Protein AF-A0A060WLR2-F1 (afdb_monomer)

pLDDT: mean 82.19, std 10.07, range [51.44, 94.62]

Sequence (96 aa):
MIGYFVSLTPPSTVPEHAHFLCQDFDSGVGLALLQPLCDLMETIWVAHRSLPFPCNQNALMHPWCDRVYLTDIMADFHCDVFFPQFDQSIFRKQER

Structure (mmCIF, N/CA/C/O backbone):
data_AF-A0A060WLR2-F1
#
_entry.id   AF-A0A060WLR2-F1
#
loop_
_atom_site.group_PDB
_atom_site.id
_atom_site.type_symbol
_atom_site.label_atom_id
_atom_site.label_alt_id
_atom_site.label_comp_id
_atom_site.label_asym_id
_atom_site.label_entity_id
_atom_site.label_seq_id
_atom_site.pdbx_PDB_ins_code
_atom_site.Cartn_x
_atom_site.Cartn_y
_atom_site.Cartn_z
_atom_site.occupancy
_atom_site.B_iso_or_equiv
_atom_site.auth_seq_id
_atom_site.auth_comp_id
_atom_site.auth_asym_id
_atom_site.auth_atom_id
_atom_site.pdbx_PDB_model_num
ATOM 1 N N . MET A 1 1 ? -14.363 9.849 -7.746 1.00 51.44 1 MET A N 1
ATOM 2 C CA . MET A 1 1 ? -13.147 9.509 -6.983 1.00 51.44 1 MET A CA 1
ATOM 3 C C . MET A 1 1 ? -11.955 9.862 -7.858 1.00 51.44 1 MET A C 1
ATOM 5 O O . MET A 1 1 ? -11.851 9.305 -8.945 1.00 51.44 1 MET A O 1
ATOM 9 N N . ILE A 1 2 ? -11.147 10.849 -7.465 1.00 59.47 2 ILE A N 1
ATOM 10 C CA . ILE A 1 2 ? -9.887 11.167 -8.155 1.00 59.47 2 ILE A CA 1
ATOM 11 C C . ILE A 1 2 ? -8.826 10.252 -7.544 1.00 59.47 2 ILE A C 1
ATOM 13 O O . ILE A 1 2 ? -8.637 10.265 -6.332 1.00 59.47 2 ILE A O 1
ATOM 17 N N . GLY A 1 3 ? -8.195 9.413 -8.362 1.00 65.75 3 GLY A N 1
ATOM 18 C CA . GLY A 1 3 ? -7.097 8.551 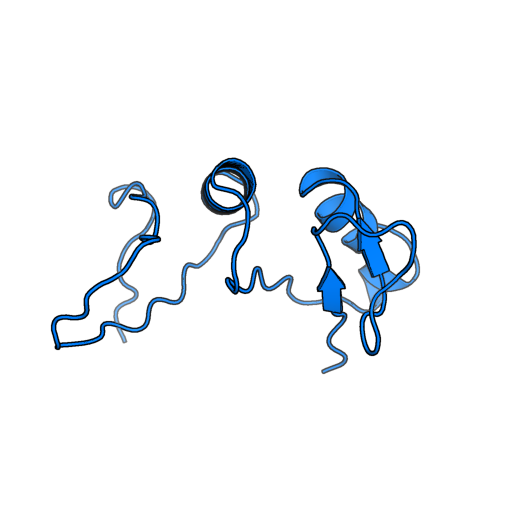-7.931 1.00 65.75 3 GLY A CA 1
ATOM 19 C C . GLY A 1 3 ? -5.765 9.144 -8.369 1.00 65.75 3 GLY A C 1
ATOM 20 O O . GLY A 1 3 ? -5.587 9.422 -9.553 1.00 65.75 3 GLY A O 1
ATOM 21 N N . TYR A 1 4 ? -4.830 9.312 -7.435 1.00 73.25 4 TYR A N 1
ATOM 22 C CA . TYR A 1 4 ? -3.457 9.703 -7.750 1.00 73.25 4 TYR A CA 1
ATOM 23 C C . TYR A 1 4 ? -2.568 8.465 -7.814 1.00 73.25 4 TYR A C 1
ATOM 25 O O . TYR A 1 4 ? -2.584 7.625 -6.916 1.00 73.25 4 TYR A O 1
ATOM 33 N N . PHE A 1 5 ? -1.784 8.363 -8.885 1.00 76.69 5 PHE A N 1
ATOM 34 C CA . PHE A 1 5 ? -0.819 7.283 -9.078 1.00 76.69 5 PHE A CA 1
ATOM 35 C C . PHE A 1 5 ? 0.590 7.779 -8.753 1.00 76.69 5 PHE A C 1
ATOM 37 O O . PHE A 1 5 ? 1.108 8.667 -9.439 1.00 76.69 5 PHE A O 1
ATOM 44 N N . VAL A 1 6 ? 1.183 7.199 -7.709 1.00 78.81 6 VAL A N 1
ATOM 45 C CA . VAL A 1 6 ? 2.553 7.465 -7.258 1.00 78.81 6 VAL A CA 1
ATOM 46 C C . VAL A 1 6 ? 3.428 6.280 -7.647 1.00 78.81 6 VAL A C 1
ATOM 48 O O . VAL A 1 6 ? 3.121 5.140 -7.297 1.00 78.81 6 VAL A O 1
ATOM 51 N N . SER A 1 7 ? 4.519 6.544 -8.363 1.00 75.69 7 SER A N 1
ATOM 52 C CA . SER A 1 7 ? 5.513 5.520 -8.688 1.00 75.69 7 SER A CA 1
ATOM 53 C C . SER A 1 7 ? 6.678 5.551 -7.694 1.00 75.69 7 SER A C 1
ATOM 55 O O . SER A 1 7 ? 7.169 6.628 -7.358 1.00 75.69 7 SER A O 1
ATOM 57 N N . LEU A 1 8 ? 7.120 4.365 -7.254 1.00 70.19 8 LEU A N 1
ATOM 58 C CA . LEU A 1 8 ? 8.245 4.135 -6.328 1.00 70.19 8 LEU A CA 1
ATOM 59 C C . LEU A 1 8 ? 9.398 3.363 -6.999 1.00 70.19 8 LEU A C 1
ATOM 61 O O . LEU A 1 8 ? 10.054 2.523 -6.388 1.00 70.19 8 LEU A O 1
ATOM 65 N N . THR A 1 9 ? 9.601 3.578 -8.296 1.00 66.88 9 THR A N 1
ATOM 66 C CA . THR A 1 9 ? 10.694 2.958 -9.068 1.00 66.88 9 THR A CA 1
ATOM 67 C C . THR A 1 9 ? 11.789 3.976 -9.371 1.00 66.88 9 THR A C 1
ATOM 69 O O . THR A 1 9 ? 11.479 5.162 -9.428 1.00 66.88 9 THR A O 1
ATOM 72 N N . PRO A 1 10 ? 13.037 3.558 -9.643 1.00 61.19 10 PRO A N 1
ATOM 73 C CA . PRO A 1 10 ? 14.048 4.460 -10.177 1.00 61.19 10 PRO A CA 1
ATOM 74 C C . PRO A 1 10 ? 13.831 4.691 -11.686 1.00 61.19 10 PRO A C 1
ATOM 76 O O . PRO A 1 10 ? 14.173 3.837 -12.506 1.00 61.19 10 PRO A O 1
ATOM 79 N N . PRO A 1 11 ? 13.297 5.863 -12.070 1.00 64.50 11 PRO A N 1
ATOM 80 C CA . PRO A 1 11 ? 13.880 6.633 -13.162 1.00 64.50 11 PRO A CA 1
ATOM 81 C C . PRO A 1 11 ? 14.198 8.067 -12.714 1.00 64.50 11 PRO A C 1
ATOM 83 O O . PRO A 1 11 ? 13.728 8.554 -11.693 1.00 64.50 11 PRO A O 1
ATOM 86 N N . SER A 1 12 ? 14.980 8.790 -13.511 1.00 64.94 12 SER A N 1
ATOM 87 C CA . SER A 1 12 ? 15.258 10.219 -13.310 1.00 64.94 12 SER A CA 1
ATOM 88 C C . SER A 1 12 ? 14.067 11.138 -13.640 1.00 64.94 12 SER A C 1
ATOM 90 O O . SER A 1 12 ? 14.183 12.352 -13.494 1.00 64.94 12 SER A O 1
ATOM 92 N N . THR A 1 13 ? 12.930 10.590 -14.094 1.00 80.88 13 THR A N 1
ATOM 93 C CA . THR A 1 13 ? 11.732 11.342 -14.512 1.00 80.88 13 THR A CA 1
ATOM 94 C C . THR A 1 13 ? 10.442 10.579 -14.198 1.00 80.88 13 THR A C 1
ATOM 96 O O . THR A 1 13 ? 10.453 9.356 -14.071 1.00 80.88 13 THR A O 1
ATOM 99 N N . VAL A 1 14 ? 9.329 11.307 -14.060 1.00 84.44 14 VAL A N 1
ATOM 100 C CA . VAL A 1 14 ? 7.996 10.736 -13.808 1.00 84.44 14 VAL A CA 1
ATOM 101 C C . VAL A 1 14 ? 7.559 9.885 -15.016 1.00 84.44 14 VAL A C 1
ATOM 103 O O . VAL A 1 14 ? 7.558 10.408 -16.131 1.00 84.44 14 VAL A O 1
ATOM 106 N N . PRO A 1 15 ? 7.194 8.599 -14.830 1.00 83.88 15 PRO A N 1
ATOM 107 C CA . PRO A 1 15 ? 6.710 7.745 -15.916 1.00 83.88 15 PRO A CA 1
ATOM 108 C C . PRO A 1 15 ? 5.439 8.274 -16.586 1.00 83.88 15 PRO A C 1
ATOM 110 O O . PRO A 1 15 ? 4.652 8.998 -15.975 1.00 83.88 15 PRO A O 1
ATOM 113 N N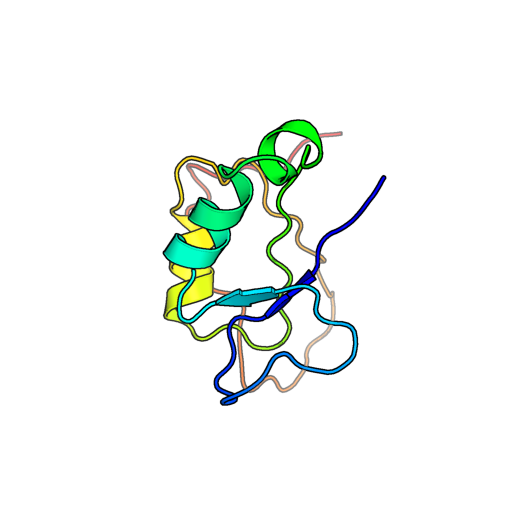 . GLU A 1 16 ? 5.195 7.845 -17.824 1.00 84.12 16 GLU A N 1
ATOM 114 C CA . GLU A 1 16 ? 3.965 8.180 -18.543 1.00 84.12 16 GLU A CA 1
ATOM 115 C C . GLU A 1 16 ? 2.731 7.753 -17.728 1.00 84.12 16 GLU A C 1
ATOM 117 O O . GLU A 1 16 ? 2.666 6.638 -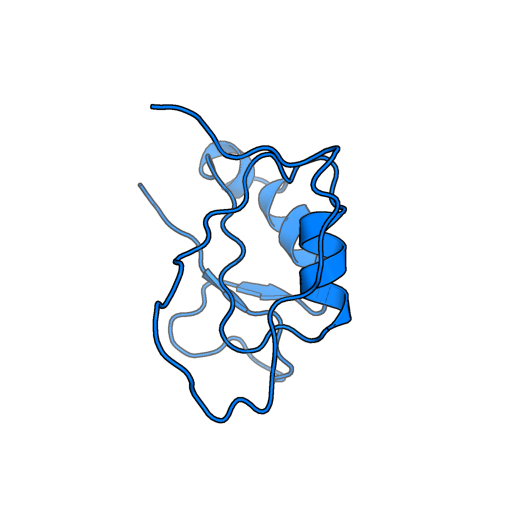17.208 1.00 84.12 16 GLU A O 1
ATOM 122 N N . HIS A 1 17 ? 1.769 8.669 -17.583 1.00 85.62 17 HIS A N 1
ATOM 123 C CA . HIS A 1 17 ? 0.541 8.518 -16.785 1.00 85.62 17 HIS A CA 1
ATOM 124 C C . HIS A 1 17 ? 0.712 8.459 -15.255 1.00 85.62 17 HIS A C 1
ATOM 126 O O . HIS A 1 17 ? -0.294 8.391 -14.542 1.00 85.62 17 HIS A O 1
ATOM 132 N N . ALA A 1 18 ? 1.937 8.534 -14.724 1.00 86.81 18 ALA A N 1
ATOM 133 C CA . ALA A 1 18 ? 2.138 8.759 -13.297 1.00 86.81 18 ALA A CA 1
ATOM 134 C C . ALA A 1 18 ? 1.963 10.242 -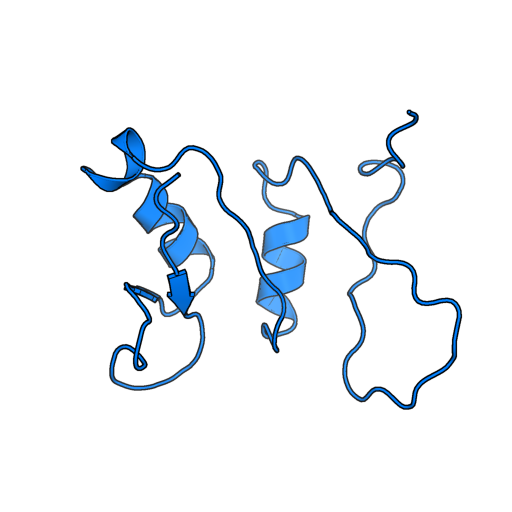12.952 1.00 86.81 18 ALA A C 1
ATOM 136 O O . ALA A 1 18 ? 2.369 11.124 -13.704 1.00 86.81 18 ALA A O 1
ATOM 137 N N . HIS A 1 19 ? 1.354 10.513 -11.797 1.00 88.62 19 HIS A N 1
ATOM 138 C CA . HIS A 1 19 ? 1.166 11.885 -11.319 1.00 88.62 19 HIS A CA 1
ATOM 139 C C . HIS A 1 19 ? 2.389 12.353 -10.531 1.00 88.62 19 HIS A C 1
ATOM 141 O O . HIS A 1 19 ? 2.805 13.502 -10.645 1.00 88.62 19 HIS A O 1
ATOM 147 N N . PHE A 1 20 ? 2.973 11.441 -9.749 1.00 87.56 20 PHE A N 1
ATOM 148 C CA . PHE A 1 20 ? 4.113 11.717 -8.885 1.00 87.56 20 PHE A CA 1
ATOM 149 C C . PHE A 1 20 ? 5.143 10.590 -8.952 1.00 87.56 20 PHE A C 1
ATOM 151 O 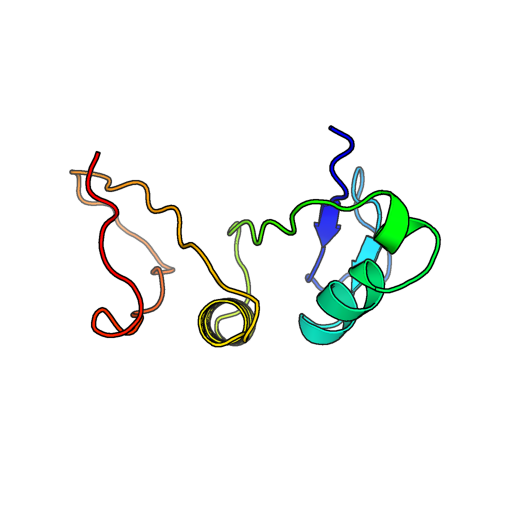O . PHE A 1 20 ? 4.816 9.426 -9.206 1.00 87.56 20 PHE A O 1
ATOM 158 N N . LEU A 1 21 ? 6.391 10.953 -8.674 1.00 86.94 21 LEU A N 1
ATOM 159 C CA . LEU A 1 21 ? 7.508 10.040 -8.483 1.00 86.94 21 LEU A CA 1
ATOM 160 C C . LEU A 1 21 ? 8.109 10.305 -7.103 1.00 86.94 21 LEU A C 1
ATOM 162 O O . LEU A 1 21 ? 8.483 11.442 -6.808 1.00 86.94 21 LEU A O 1
ATOM 166 N N . CYS A 1 22 ? 8.220 9.262 -6.286 1.00 86.00 22 CYS A N 1
ATOM 167 C CA . CYS A 1 22 ? 8.862 9.327 -4.977 1.00 86.00 22 CYS A CA 1
ATOM 168 C C . CYS A 1 22 ? 10.036 8.355 -4.915 1.00 86.00 22 CYS A C 1
ATOM 170 O O . CYS A 1 22 ? 10.024 7.299 -5.546 1.00 86.00 22 CYS A O 1
ATOM 172 N N . GLN A 1 23 ? 11.058 8.733 -4.149 1.00 81.25 23 GLN A N 1
ATOM 173 C CA . GLN A 1 23 ? 12.271 7.927 -3.987 1.00 81.25 23 GLN A CA 1
ATOM 174 C C . GLN A 1 23 ? 12.061 6.758 -3.019 1.00 81.25 23 GLN A C 1
ATOM 176 O O . GLN A 1 23 ? 12.734 5.737 -3.133 1.00 81.25 23 GLN A O 1
ATOM 181 N N . ASP A 1 24 ? 11.110 6.897 -2.097 1.00 83.25 24 ASP A N 1
ATOM 182 C CA . ASP A 1 24 ? 10.792 5.916 -1.070 1.00 83.25 24 ASP A CA 1
ATOM 183 C C . ASP A 1 24 ? 9.312 5.988 -0.659 1.00 83.25 24 ASP A C 1
ATOM 185 O O . ASP A 1 24 ? 8.559 6.889 -1.050 1.00 83.25 24 ASP A O 1
ATOM 189 N N . PHE A 1 25 ? 8.897 4.979 0.109 1.00 83.94 25 PHE A N 1
ATOM 190 C CA . PHE A 1 25 ? 7.533 4.824 0.601 1.00 83.94 25 PHE A CA 1
ATOM 191 C C . PHE A 1 25 ? 7.098 5.995 1.493 1.00 83.94 25 PHE A C 1
ATOM 193 O O . PHE A 1 25 ? 6.011 6.535 1.291 1.00 83.94 25 PHE A O 1
ATOM 200 N N . ASP A 1 26 ? 7.952 6.425 2.423 1.00 87.06 26 ASP A N 1
ATOM 201 C CA . ASP A 1 26 ? 7.632 7.471 3.401 1.00 87.06 26 ASP A CA 1
ATOM 202 C C . ASP A 1 26 ? 7.395 8.825 2.724 1.00 87.06 26 ASP A C 1
ATOM 204 O O . ASP A 1 26 ? 6.460 9.544 3.072 1.00 87.06 26 ASP A O 1
ATOM 208 N N . SER A 1 27 ? 8.171 9.143 1.688 1.00 88.31 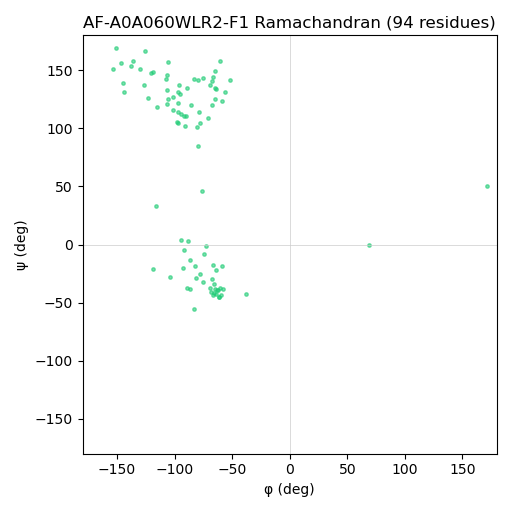27 SER A N 1
ATOM 209 C CA . SER A 1 27 ? 7.964 10.321 0.843 1.00 88.31 27 SER A CA 1
ATOM 210 C C . SER A 1 27 ? 6.618 10.265 0.117 1.00 88.31 27 SER A C 1
ATOM 212 O O . SER A 1 27 ? 5.931 11.282 0.014 1.00 88.31 27 SER A O 1
ATOM 214 N N . GLY A 1 28 ? 6.212 9.083 -0.359 1.00 87.44 28 GLY A N 1
ATOM 215 C CA . GLY A 1 28 ? 4.906 8.875 -0.991 1.00 87.44 28 GLY A CA 1
ATOM 216 C C . GLY A 1 28 ? 3.741 9.071 -0.021 1.00 87.44 28 GLY A C 1
ATOM 217 O O . GLY A 1 28 ? 2.755 9.723 -0.362 1.00 87.44 28 GLY A O 1
ATOM 218 N N . VAL A 1 29 ? 3.878 8.567 1.206 1.00 88.25 29 VAL A N 1
ATOM 219 C CA . VAL A 1 29 ? 2.915 8.802 2.293 1.00 88.25 29 VAL A CA 1
ATOM 220 C C . VAL A 1 29 ? 2.879 10.287 2.668 1.00 88.25 29 VAL A C 1
ATOM 222 O O . VAL A 1 29 ? 1.804 10.868 2.808 1.00 88.25 29 VAL A O 1
ATOM 225 N N . GLY A 1 30 ? 4.045 10.930 2.756 1.00 89.62 30 GLY A N 1
ATOM 226 C CA . GLY A 1 30 ? 4.180 12.354 3.047 1.00 89.62 30 GLY A CA 1
ATOM 227 C C . GLY A 1 30 ? 3.495 13.248 2.014 1.00 89.62 30 GLY A C 1
ATOM 228 O O . GLY A 1 30 ? 2.861 14.228 2.398 1.00 89.62 30 GLY A O 1
ATOM 229 N N . LEU A 1 31 ? 3.538 12.896 0.722 1.00 89.19 31 LEU A N 1
ATOM 230 C CA . LEU A 1 31 ? 2.819 13.637 -0.322 1.00 89.19 31 LEU A CA 1
ATOM 231 C C . LEU A 1 31 ? 1.312 13.700 -0.063 1.00 89.19 31 LEU A C 1
ATOM 233 O O . LEU A 1 31 ? 0.705 14.743 -0.296 1.00 89.19 31 LEU A O 1
ATOM 237 N N . ALA A 1 32 ? 0.717 12.618 0.443 1.00 86.25 32 ALA A N 1
ATOM 238 C CA . ALA A 1 32 ? -0.714 12.577 0.728 1.00 86.25 32 ALA A CA 1
ATOM 239 C C . ALA A 1 32 ? -1.127 13.526 1.866 1.00 86.25 32 ALA A C 1
ATOM 241 O O . ALA A 1 32 ? -2.299 13.872 1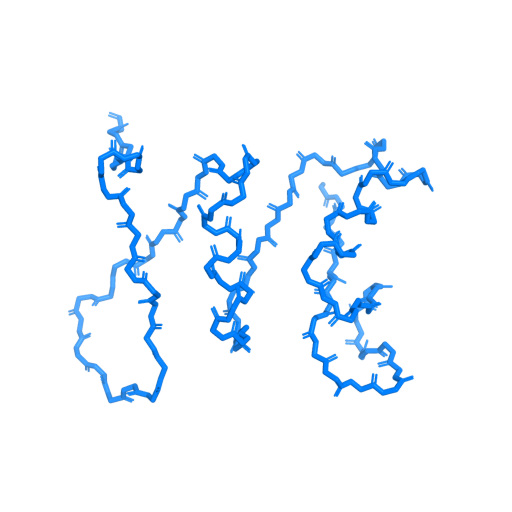.972 1.00 86.25 32 ALA A O 1
ATOM 242 N N . LEU A 1 33 ? -0.177 13.981 2.692 1.00 88.06 33 LEU A N 1
ATOM 243 C CA . LEU A 1 33 ? -0.408 14.973 3.743 1.00 88.06 33 LEU A CA 1
ATOM 244 C C . LEU A 1 33 ? -0.280 16.423 3.257 1.00 88.06 33 LEU A C 1
ATOM 246 O O . LEU A 1 33 ? -0.670 17.346 3.977 1.00 88.06 33 LEU A O 1
ATOM 250 N N . LEU A 1 34 ? 0.276 16.652 2.065 1.00 90.31 34 LEU A N 1
ATOM 251 C CA . LEU A 1 34 ? 0.508 17.997 1.551 1.00 90.31 34 LEU A CA 1
ATOM 252 C C . LEU A 1 34 ? -0.747 18.570 0.899 1.00 90.31 34 LEU A C 1
ATOM 254 O O . LEU A 1 34 ? -1.479 17.889 0.189 1.00 90.31 34 LEU A O 1
ATOM 258 N N . GLN A 1 35 ? -0.961 19.867 1.085 1.00 88.19 35 GLN A N 1
ATOM 259 C CA . GLN A 1 35 ? -1.985 20.613 0.360 1.00 88.19 35 GLN A CA 1
ATOM 260 C C . GLN A 1 35 ? -1.619 20.723 -1.136 1.00 88.19 35 GLN A C 1
ATOM 262 O O . GLN A 1 35 ? -0.444 20.933 -1.453 1.00 88.19 35 GLN A O 1
ATOM 267 N N . PRO A 1 36 ? -2.585 20.608 -2.070 1.00 88.38 36 PRO A N 1
ATOM 268 C CA . PRO A 1 36 ? -4.022 20.387 -1.852 1.00 88.38 36 PRO A CA 1
ATOM 269 C C . PRO A 1 36 ? -4.420 18.901 -1.770 1.00 88.38 36 PRO A C 1
ATOM 271 O O . PRO A 1 36 ? -5.602 18.582 -1.694 1.00 88.38 36 PRO A O 1
ATOM 274 N N . LEU A 1 37 ? -3.458 17.976 -1.845 1.00 86.62 37 LEU A N 1
ATOM 275 C CA . LEU A 1 37 ? -3.727 16.539 -1.923 1.00 86.62 37 LEU A CA 1
ATOM 276 C C . LEU A 1 37 ? -4.436 16.011 -0.679 1.00 86.62 37 LEU A C 1
ATOM 278 O O . LEU A 1 37 ? -5.356 15.217 -0.828 1.00 86.62 37 LEU A O 1
ATOM 282 N N . CYS A 1 38 ? -4.089 16.480 0.517 1.00 87.56 38 CYS A N 1
ATOM 283 C CA . CYS A 1 38 ? -4.766 16.032 1.736 1.00 87.56 38 CYS A CA 1
ATOM 284 C C . CYS A 1 38 ? -6.259 16.402 1.800 1.00 87.56 38 CYS A C 1
ATOM 286 O O . CYS A 1 38 ? -7.013 15.697 2.463 1.00 87.56 38 CYS A O 1
ATOM 288 N N . ASP A 1 39 ? -6.712 17.421 1.060 1.00 88.44 39 ASP A N 1
ATOM 289 C CA . ASP A 1 39 ? -8.143 17.752 0.938 1.00 88.44 39 ASP A CA 1
ATOM 290 C C . ASP A 1 39 ? -8.861 16.891 -0.116 1.00 88.44 39 ASP A C 1
ATOM 292 O O . ASP A 1 39 ? -10.090 16.807 -0.142 1.00 88.44 39 ASP A O 1
ATOM 296 N N . LEU A 1 40 ? -8.098 16.268 -1.017 1.00 86.69 40 LEU A N 1
ATOM 297 C CA . LEU A 1 40 ? -8.596 15.507 -2.166 1.00 86.69 40 LEU A CA 1
ATOM 298 C C . LEU A 1 40 ? -8.494 13.988 -1.961 1.00 86.69 40 LEU A C 1
ATOM 300 O O . LEU A 1 40 ? -9.259 13.234 -2.566 1.00 86.69 40 LEU A O 1
ATOM 304 N N . MET A 1 41 ? -7.533 13.528 -1.158 1.00 82.88 41 MET A N 1
ATOM 305 C CA . MET A 1 41 ? -7.198 12.119 -0.973 1.00 82.88 41 MET A CA 1
ATOM 306 C C . MET A 1 41 ? -7.967 11.520 0.206 1.00 82.88 41 MET A C 1
ATOM 308 O O . MET A 1 41 ? -7.687 11.805 1.363 1.00 82.88 41 MET A O 1
ATOM 312 N N . GLU A 1 42 ? -8.908 10.628 -0.098 1.00 83.31 42 GLU A N 1
ATOM 313 C CA . GLU A 1 42 ? -9.667 9.873 0.910 1.00 83.31 42 GLU A CA 1
ATOM 314 C C . GLU A 1 42 ? -8.972 8.560 1.302 1.00 83.31 42 GLU A C 1
ATOM 316 O O . GLU A 1 42 ? -9.033 8.120 2.446 1.00 83.31 42 GLU A O 1
ATOM 321 N N . THR A 1 43 ? -8.340 7.880 0.343 1.00 86.00 43 THR A N 1
ATOM 322 C CA . THR A 1 43 ? -7.779 6.540 0.553 1.00 86.00 43 THR A CA 1
ATOM 323 C C . THR A 1 43 ? -6.485 6.372 -0.224 1.00 86.00 43 THR A C 1
ATOM 325 O O . THR A 1 43 ? -6.431 6.644 -1.425 1.00 86.00 43 THR A O 1
ATOM 328 N N . ILE A 1 44 ? -5.452 5.872 0.454 1.00 86.81 44 ILE A N 1
ATOM 329 C CA . ILE A 1 44 ? -4.174 5.512 -0.158 1.00 86.81 44 ILE A CA 1
ATOM 330 C C . ILE A 1 44 ? -4.188 4.012 -0.439 1.00 86.81 44 ILE A C 1
ATOM 332 O O . ILE A 1 44 ? -4.341 3.198 0.468 1.00 86.81 44 ILE A O 1
ATOM 336 N N . TRP A 1 45 ? -4.007 3.650 -1.706 1.00 87.00 45 TRP A N 1
ATOM 337 C CA . TRP A 1 45 ? -3.909 2.260 -2.135 1.00 87.00 45 TRP A CA 1
ATOM 338 C C . TRP A 1 45 ? -2.468 1.933 -2.498 1.00 87.00 45 TRP A C 1
ATOM 340 O O . TRP A 1 45 ? -1.896 2.534 -3.407 1.00 87.00 45 TRP A O 1
ATOM 350 N N . VAL A 1 46 ? -1.891 0.947 -1.817 1.00 85.38 46 VAL A N 1
ATOM 351 C CA . VAL A 1 46 ? -0.577 0.404 -2.169 1.00 85.38 46 VAL A CA 1
ATOM 352 C C . VAL A 1 46 ? -0.795 -0.764 -3.126 1.00 85.38 46 VAL A C 1
ATOM 354 O O . VAL A 1 46 ? -1.196 -1.853 -2.718 1.00 85.38 46 VAL A O 1
ATOM 357 N N . ALA A 1 47 ? -0.583 -0.521 -4.421 1.00 80.94 47 ALA A N 1
ATOM 358 C CA . ALA A 1 47 ? -0.764 -1.523 -5.465 1.00 80.94 47 ALA A CA 1
ATOM 359 C C . ALA A 1 47 ? 0.560 -2.218 -5.804 1.00 80.94 47 ALA A C 1
ATOM 361 O O . ALA A 1 47 ? 1.579 -1.588 -6.090 1.00 80.94 47 ALA A O 1
ATOM 362 N N . HIS A 1 48 ? 0.528 -3.546 -5.804 1.00 67.56 48 HIS A N 1
ATOM 363 C CA . HIS A 1 48 ? 1.702 -4.376 -6.008 1.00 67.56 48 HIS A CA 1
ATOM 364 C C . HIS A 1 48 ? 1.872 -4.665 -7.503 1.00 67.56 48 HIS A C 1
ATOM 366 O O . HIS A 1 48 ? 1.086 -5.409 -8.086 1.00 67.56 48 HIS A O 1
ATOM 372 N N . ARG A 1 49 ? 2.900 -4.100 -8.144 1.00 59.50 49 ARG A N 1
ATOM 373 C CA . ARG A 1 49 ? 3.354 -4.609 -9.453 1.00 59.50 49 ARG A CA 1
ATOM 374 C C . ARG A 1 49 ? 4.793 -5.115 -9.459 1.00 59.50 49 ARG A C 1
ATOM 376 O O . ARG A 1 49 ? 5.112 -5.945 -10.293 1.00 59.50 49 ARG A O 1
ATOM 383 N N . SER A 1 50 ? 5.602 -4.681 -8.493 1.00 56.44 50 SER A N 1
ATOM 384 C CA . SER A 1 50 ? 6.960 -5.167 -8.198 1.00 56.44 50 SER A CA 1
ATOM 385 C C . SER A 1 50 ? 7.585 -4.228 -7.158 1.00 56.44 50 SER A C 1
ATOM 387 O O . SER A 1 50 ? 8.641 -3.638 -7.395 1.00 56.44 50 SER A O 1
ATOM 389 N N . LEU A 1 51 ? 6.880 -3.955 -6.055 1.00 59.69 51 LEU A N 1
ATOM 390 C CA . LEU A 1 51 ? 7.467 -3.112 -5.018 1.00 59.69 51 LEU A CA 1
ATOM 391 C C . LEU A 1 51 ? 8.678 -3.856 -4.439 1.00 59.69 51 LEU A C 1
ATOM 393 O O . LEU A 1 51 ? 8.567 -5.057 -4.173 1.00 59.69 51 LEU A O 1
ATOM 397 N N . PRO A 1 52 ? 9.830 -3.187 -4.250 1.00 60.53 52 PRO A N 1
ATOM 398 C CA . PRO A 1 52 ? 10.964 -3.798 -3.577 1.00 60.53 52 PRO A CA 1
ATOM 399 C C . PRO A 1 52 ? 10.506 -4.369 -2.234 1.00 60.53 52 PRO A C 1
ATOM 401 O O . PRO A 1 52 ? 9.702 -3.741 -1.544 1.00 60.53 52 PRO A O 1
ATOM 404 N N . PHE A 1 53 ? 11.036 -5.533 -1.849 1.00 57.09 53 PHE A N 1
ATOM 405 C CA . PHE A 1 53 ? 10.739 -6.206 -0.579 1.00 57.09 53 PHE A CA 1
ATOM 406 C C . PHE A 1 53 ? 10.571 -5.259 0.638 1.00 57.09 53 PHE A C 1
ATOM 408 O O . PHE A 1 53 ? 9.581 -5.434 1.354 1.00 57.09 53 PHE A O 1
ATOM 415 N N . PRO A 1 54 ? 11.403 -4.207 0.848 1.00 66.25 54 PRO A N 1
ATOM 416 C CA . PRO A 1 54 ? 11.192 -3.286 1.968 1.00 66.25 54 PRO A CA 1
ATOM 417 C C . PRO A 1 54 ? 9.898 -2.459 1.879 1.00 66.25 54 PRO A C 1
ATOM 419 O O . PRO A 1 54 ? 9.274 -2.207 2.900 1.00 66.25 54 PRO A O 1
ATOM 422 N N . CYS A 1 55 ? 9.429 -2.066 0.691 1.00 68.75 55 CYS A N 1
ATOM 423 C CA . CYS A 1 55 ? 8.226 -1.231 0.559 1.00 68.75 55 CYS A CA 1
ATOM 424 C C . CYS A 1 55 ? 6.944 -1.981 0.946 1.00 68.75 55 CYS A C 1
ATOM 426 O O . CYS A 1 55 ? 6.060 -1.406 1.574 1.00 68.75 55 CYS A O 1
ATOM 428 N N . ASN A 1 56 ? 6.847 -3.270 0.610 1.00 71.19 56 ASN A N 1
ATOM 429 C CA . ASN A 1 56 ? 5.676 -4.074 0.968 1.00 71.19 56 ASN A CA 1
ATOM 430 C C . ASN A 1 56 ? 5.589 -4.319 2.474 1.00 71.19 56 ASN A C 1
ATOM 432 O O . ASN A 1 56 ? 4.506 -4.248 3.050 1.00 71.19 56 ASN A O 1
ATOM 436 N N . GLN A 1 57 ? 6.731 -4.585 3.113 1.00 78.25 57 GLN A N 1
ATOM 437 C CA . GLN A 1 57 ? 6.791 -4.730 4.565 1.00 78.25 57 GLN A CA 1
ATOM 438 C C . GLN A 1 57 ? 6.488 -3.404 5.262 1.00 78.25 57 GLN A C 1
ATOM 440 O O . GLN A 1 57 ? 5.683 -3.388 6.188 1.00 78.25 57 GLN A O 1
ATOM 445 N N . ASN A 1 58 ? 7.048 -2.290 4.781 1.00 83.12 58 ASN A N 1
ATOM 446 C CA . ASN A 1 58 ? 6.773 -0.968 5.341 1.00 83.12 58 ASN A CA 1
ATOM 447 C C . ASN A 1 58 ? 5.285 -0.625 5.260 1.00 83.12 58 ASN A C 1
ATOM 449 O O . ASN A 1 58 ? 4.722 -0.173 6.250 1.00 83.12 58 ASN A O 1
ATOM 453 N N . ALA A 1 59 ? 4.630 -0.910 4.130 1.00 85.81 59 ALA A N 1
ATOM 454 C CA . ALA A 1 59 ? 3.193 -0.712 3.986 1.00 85.81 59 ALA A CA 1
ATOM 455 C C . ALA A 1 59 ? 2.387 -1.564 4.977 1.00 85.81 59 ALA A C 1
ATOM 457 O O . ALA A 1 59 ? 1.486 -1.042 5.621 1.00 85.81 59 ALA A O 1
ATOM 458 N N . LEU A 1 60 ? 2.719 -2.848 5.144 1.00 87.81 60 LEU A N 1
ATOM 459 C CA . LEU A 1 60 ? 2.024 -3.746 6.079 1.00 87.81 60 LEU A CA 1
ATOM 460 C C . LEU A 1 60 ? 2.235 -3.377 7.553 1.00 87.81 60 LEU A C 1
ATOM 462 O O . LEU A 1 60 ? 1.354 -3.624 8.371 1.00 87.81 60 LEU A O 1
ATOM 466 N N . MET A 1 61 ? 3.384 -2.789 7.882 1.00 86.69 61 MET A N 1
ATOM 467 C CA . MET A 1 61 ? 3.724 -2.344 9.236 1.00 86.69 61 MET A CA 1
ATOM 468 C C . MET A 1 61 ? 3.330 -0.886 9.506 1.00 86.69 61 MET A C 1
ATOM 470 O O . MET A 1 61 ? 3.498 -0.408 10.630 1.00 86.69 61 MET A O 1
ATOM 474 N N . HIS A 1 62 ? 2.837 -0.158 8.499 1.00 88.81 62 HIS A N 1
ATOM 475 C CA . HIS A 1 62 ? 2.513 1.253 8.650 1.00 88.81 62 HIS A CA 1
ATOM 476 C C . HIS A 1 62 ? 1.292 1.427 9.569 1.00 88.81 62 HIS A C 1
ATOM 478 O O . HIS A 1 62 ? 0.293 0.733 9.376 1.00 88.81 62 HIS A O 1
ATOM 484 N N . PRO A 1 63 ? 1.292 2.398 10.503 1.00 89.00 63 PRO A N 1
ATOM 485 C CA . PRO A 1 63 ? 0.158 2.636 11.402 1.00 89.00 63 PRO A CA 1
ATOM 486 C C . PRO A 1 63 ? -1.174 2.958 10.707 1.00 89.00 63 PRO A C 1
ATOM 488 O O . PRO A 1 63 ? -2.218 2.864 11.336 1.00 89.00 63 PRO A O 1
ATOM 491 N N . TRP A 1 64 ? -1.143 3.365 9.434 1.00 89.75 64 TRP A N 1
ATOM 492 C CA . TRP A 1 64 ? -2.345 3.627 8.620 1.00 89.75 64 TRP A CA 1
ATOM 493 C C . TRP A 1 64 ? -2.781 2.433 7.762 1.00 89.75 64 TRP A C 1
ATOM 495 O O . TRP A 1 64 ? -3.689 2.556 6.942 1.00 89.75 64 TRP A O 1
ATOM 505 N N . CYS A 1 65 ? -2.109 1.288 7.877 1.00 90.25 65 CYS A N 1
ATOM 506 C CA . CYS A 1 65 ? -2.493 0.090 7.147 1.00 90.25 65 CYS A CA 1
ATOM 507 C C . CYS A 1 65 ? -3.661 -0.602 7.848 1.00 90.25 65 CYS A C 1
ATOM 509 O O . CYS A 1 65 ? -3.481 -1.522 8.642 1.00 90.25 65 CYS A O 1
ATOM 511 N N . ASP A 1 66 ? -4.874 -0.150 7.542 1.00 89.62 66 ASP A N 1
ATOM 512 C CA . ASP A 1 66 ? -6.085 -0.699 8.157 1.00 89.62 66 ASP A CA 1
ATOM 513 C C . ASP A 1 66 ? -6.557 -2.003 7.502 1.00 89.62 66 ASP A C 1
ATOM 515 O O . ASP A 1 66 ? -7.241 -2.815 8.130 1.00 89.62 66 ASP A O 1
ATOM 519 N N . ARG A 1 67 ? -6.273 -2.199 6.206 1.00 91.25 67 ARG A N 1
ATOM 520 C CA . ARG A 1 67 ? -6.846 -3.301 5.418 1.00 91.25 67 ARG A CA 1
ATOM 521 C C . ARG A 1 67 ? -5.867 -3.852 4.398 1.00 91.25 67 ARG A C 1
ATOM 523 O O . ARG A 1 67 ? -5.227 -3.106 3.663 1.00 91.25 67 ARG A O 1
ATOM 530 N N . VAL A 1 68 ? -5.868 -5.177 4.275 1.00 90.00 68 VAL A N 1
ATOM 531 C CA . VAL A 1 68 ? -5.169 -5.906 3.215 1.00 90.00 68 VAL A CA 1
ATOM 532 C C . VAL A 1 68 ? -6.208 -6.618 2.356 1.00 90.00 68 VAL A C 1
ATOM 534 O O . VAL A 1 68 ? -6.951 -7.472 2.839 1.00 90.00 68 VAL A O 1
ATOM 537 N N . TYR A 1 69 ? -6.265 -6.265 1.074 1.00 90.06 69 TYR A N 1
ATOM 538 C CA . TYR A 1 69 ? -7.155 -6.902 0.107 1.00 90.06 69 TYR A CA 1
ATOM 539 C C . TYR A 1 69 ? -6.370 -7.962 -0.662 1.00 90.06 69 TYR A C 1
ATOM 541 O O . TYR A 1 69 ? -5.558 -7.639 -1.527 1.00 90.06 69 TYR A O 1
ATOM 549 N N . LEU A 1 70 ? -6.600 -9.231 -0.324 1.00 88.75 70 LEU A N 1
ATOM 550 C CA . LEU A 1 70 ? -5.942 -10.374 -0.956 1.00 88.75 70 LEU A CA 1
ATOM 551 C C . LEU A 1 70 ? -6.914 -11.105 -1.876 1.00 88.75 70 LEU A C 1
ATOM 553 O O . LEU A 1 70 ? -8.039 -11.414 -1.485 1.00 88.75 70 LEU A O 1
ATOM 557 N N . THR A 1 71 ? -6.454 -11.403 -3.089 1.00 90.00 71 THR A N 1
ATOM 558 C CA . THR A 1 71 ? -7.142 -12.325 -3.997 1.00 90.00 71 THR A CA 1
ATOM 559 C C . THR A 1 71 ? -6.487 -13.689 -3.857 1.00 90.00 71 THR A C 1
ATOM 561 O O . THR A 1 71 ? -5.315 -13.839 -4.192 1.00 90.00 71 THR A O 1
ATOM 564 N N . ASP A 1 72 ? -7.234 -14.659 -3.336 1.00 88.94 72 ASP A N 1
ATOM 565 C CA . ASP A 1 72 ? -6.775 -16.041 -3.229 1.00 88.94 72 ASP A CA 1
ATOM 566 C C . ASP A 1 72 ? -6.902 -16.728 -4.594 1.00 88.94 72 ASP A C 1
ATOM 568 O O . ASP A 1 72 ? -8.005 -16.872 -5.131 1.00 88.94 72 ASP A O 1
ATOM 572 N N . ILE A 1 73 ? -5.762 -17.091 -5.183 1.00 90.62 73 ILE A N 1
ATOM 573 C CA . ILE A 1 73 ? -5.707 -17.777 -6.471 1.00 90.62 73 ILE A CA 1
ATOM 574 C C . ILE A 1 73 ? -5.547 -19.268 -6.184 1.00 90.62 73 ILE A C 1
ATOM 576 O O . ILE A 1 73 ? -4.468 -19.727 -5.829 1.00 90.62 73 ILE A O 1
ATOM 580 N N . MET A 1 74 ? -6.626 -20.031 -6.370 1.00 93.12 74 MET A N 1
ATOM 581 C CA . MET A 1 74 ? -6.684 -21.477 -6.107 1.00 93.12 74 MET A CA 1
ATOM 582 C C . MET A 1 74 ? -5.991 -22.314 -7.202 1.00 93.12 74 MET A C 1
ATOM 584 O O . MET A 1 74 ? -6.563 -23.276 -7.718 1.00 93.12 74 MET A O 1
ATOM 588 N N . ALA A 1 75 ? -4.791 -21.912 -7.615 1.00 94.62 75 ALA A N 1
ATOM 589 C CA . ALA A 1 75 ? -3.978 -22.598 -8.609 1.00 94.62 75 ALA A CA 1
ATOM 590 C C . ALA A 1 75 ? -2.491 -22.304 -8.381 1.00 94.62 75 ALA A C 1
ATOM 592 O O . ALA A 1 75 ? -2.127 -21.224 -7.915 1.00 94.62 75 ALA A O 1
ATOM 593 N N . ASP A 1 76 ? -1.640 -23.253 -8.760 1.00 93.88 76 ASP A N 1
ATOM 594 C CA . ASP A 1 76 ? -0.195 -23.129 -8.608 1.00 93.88 76 ASP A CA 1
ATOM 595 C C . ASP A 1 76 ? 0.444 -22.478 -9.839 1.00 93.88 76 ASP A C 1
ATOM 597 O O . ASP A 1 76 ? 0.173 -22.853 -10.983 1.00 93.88 76 ASP A O 1
ATOM 601 N N . PHE A 1 77 ? 1.345 -21.528 -9.593 1.00 9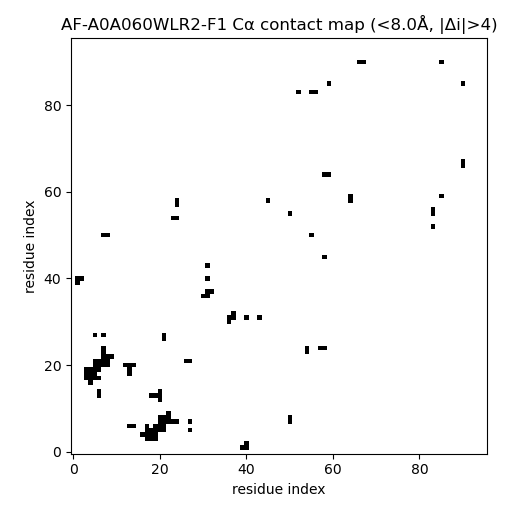3.12 77 PHE A N 1
ATOM 602 C CA . PHE A 1 77 ? 2.137 -20.852 -10.618 1.00 93.12 77 PHE A CA 1
ATOM 603 C C . PHE A 1 77 ? 3.615 -20.870 -10.239 1.00 93.12 77 PHE A C 1
ATOM 605 O O . PHE A 1 77 ? 3.978 -20.861 -9.062 1.00 93.12 77 PHE A O 1
ATOM 612 N N . HIS A 1 78 ? 4.484 -20.859 -11.246 1.00 93.56 78 HIS A N 1
ATOM 613 C CA . HIS A 1 78 ? 5.904 -20.624 -11.025 1.00 93.56 78 HIS A CA 1
ATOM 614 C C . HIS A 1 78 ? 6.144 -19.117 -10.877 1.00 93.56 78 HIS A C 1
ATOM 616 O O . HIS A 1 78 ? 6.149 -18.394 -11.872 1.00 93.56 78 HIS A O 1
ATOM 622 N N . CYS A 1 79 ? 6.302 -18.656 -9.636 1.00 86.88 79 CYS A N 1
ATOM 623 C CA . CYS A 1 79 ? 6.555 -17.254 -9.309 1.00 86.88 79 CYS A CA 1
ATOM 624 C C . CYS A 1 79 ? 8.005 -17.047 -8.856 1.00 86.88 79 CYS A C 1
ATOM 626 O O . CYS A 1 79 ? 8.566 -17.864 -8.126 1.00 86.88 79 CYS A O 1
ATOM 628 N N . ASP A 1 80 ? 8.586 -15.923 -9.258 1.00 85.69 80 ASP A N 1
ATOM 629 C CA . ASP A 1 80 ? 9.887 -15.414 -8.813 1.00 85.69 80 ASP A CA 1
ATOM 630 C C . ASP A 1 80 ? 9.765 -14.454 -7.614 1.00 85.69 80 ASP A C 1
ATOM 632 O O . ASP A 1 80 ? 10.721 -14.266 -6.861 1.00 85.69 80 ASP A O 1
ATOM 636 N N . VAL A 1 81 ? 8.574 -13.884 -7.406 1.00 81.56 81 VAL A N 1
ATOM 637 C CA . VAL A 1 81 ? 8.237 -12.985 -6.296 1.00 81.56 81 VAL A CA 1
ATOM 638 C C . VAL A 1 81 ? 6.995 -13.490 -5.563 1.00 81.56 81 VAL A C 1
ATOM 640 O O . VAL A 1 81 ? 6.004 -13.879 -6.179 1.00 81.56 81 VAL A O 1
ATOM 643 N N . PHE A 1 82 ? 7.032 -13.442 -4.230 1.00 81.94 82 PHE A N 1
ATOM 644 C CA . PHE A 1 82 ? 5.939 -13.871 -3.355 1.00 81.94 82 PHE A CA 1
ATOM 645 C C . PHE A 1 82 ? 5.430 -12.710 -2.501 1.00 81.94 82 PHE A C 1
ATOM 647 O O . PHE A 1 82 ? 6.191 -11.819 -2.117 1.00 81.94 82 PHE A O 1
ATOM 654 N N . PHE A 1 83 ? 4.136 -12.735 -2.174 1.00 83.62 83 PHE A N 1
ATOM 655 C CA . PHE A 1 83 ? 3.560 -11.799 -1.212 1.00 83.62 83 PHE A CA 1
ATOM 656 C C . PHE A 1 83 ? 4.184 -12.036 0.178 1.00 83.62 83 PHE A C 1
ATOM 658 O O . PHE A 1 83 ? 4.314 -13.195 0.586 1.00 83.62 83 PHE A O 1
ATOM 665 N N . PRO A 1 84 ? 4.600 -10.984 0.909 1.00 83.81 84 PRO A N 1
ATOM 666 C CA . PRO A 1 84 ? 5.227 -11.157 2.215 1.00 83.81 84 PRO A CA 1
ATOM 667 C C . PRO A 1 84 ? 4.249 -11.755 3.231 1.00 83.81 84 PRO A C 1
ATOM 669 O O . PRO A 1 84 ? 3.045 -11.502 3.198 1.00 83.81 84 PRO A O 1
ATOM 672 N N . GLN A 1 85 ? 4.780 -12.519 4.182 1.00 84.12 85 GLN A N 1
ATOM 673 C CA . GLN A 1 85 ? 4.003 -12.930 5.348 1.00 84.12 85 GLN A CA 1
ATOM 674 C C . GLN A 1 85 ? 3.669 -11.705 6.211 1.00 84.12 85 GLN A C 1
ATOM 676 O O . GLN A 1 85 ? 4.484 -10.790 6.338 1.00 84.12 85 GLN A O 1
ATOM 681 N N . PHE A 1 86 ? 2.480 -11.699 6.811 1.00 86.25 86 PHE A N 1
ATOM 682 C CA . PHE A 1 86 ? 2.017 -10.651 7.719 1.00 86.25 86 PHE A CA 1
ATOM 683 C C . PHE A 1 86 ? 1.340 -11.265 8.941 1.00 86.25 86 PHE A C 1
ATOM 685 O O . PHE A 1 86 ? 0.888 -12.413 8.912 1.00 86.25 86 PHE A O 1
ATOM 692 N N . ASP A 1 87 ? 1.295 -10.496 10.025 1.00 86.12 87 ASP A N 1
ATOM 693 C CA . ASP A 1 87 ? 0.790 -10.964 11.308 1.00 86.12 87 ASP A CA 1
ATOM 694 C C . ASP A 1 87 ? -0.737 -11.147 11.274 1.00 86.12 87 ASP A C 1
ATOM 696 O O . ASP A 1 87 ? -1.508 -10.185 11.261 1.00 86.12 87 ASP A O 1
ATOM 700 N N . GLN A 1 88 ? -1.176 -12.406 11.288 1.00 86.00 88 GLN A N 1
ATOM 701 C CA . GLN A 1 88 ? -2.593 -12.780 11.306 1.00 86.00 88 GLN A CA 1
ATOM 702 C C . GLN A 1 88 ? -3.266 -12.551 12.671 1.00 86.00 88 GLN A C 1
ATOM 704 O O . GLN A 1 88 ? -4.488 -12.669 12.788 1.00 86.00 88 GLN A O 1
ATOM 709 N N . SER A 1 89 ? -2.501 -12.220 13.719 1.00 87.38 89 SER A N 1
ATOM 710 C CA . SER A 1 89 ? -3.064 -11.767 14.996 1.00 87.38 89 SER A CA 1
ATOM 711 C C . SER A 1 89 ? -3.574 -10.323 14.913 1.00 87.38 89 SER A C 1
ATOM 713 O O . SER A 1 89 ? -4.591 -10.007 15.542 1.00 87.38 89 SER A O 1
ATOM 715 N N . ILE A 1 90 ? -2.916 -9.497 14.086 1.00 88.12 90 ILE A N 1
ATOM 716 C CA . ILE A 1 90 ? -3.281 -8.108 13.777 1.00 88.12 90 ILE A CA 1
ATOM 717 C C . ILE A 1 90 ? -4.348 -8.087 12.681 1.00 88.12 90 ILE A C 1
ATOM 719 O O . ILE A 1 90 ? -5.439 -7.551 12.873 1.00 88.12 90 ILE A O 1
ATOM 723 N N . PHE A 1 91 ? -4.058 -8.714 11.540 1.00 90.81 91 PHE A N 1
ATOM 724 C CA . PHE A 1 91 ? -4.947 -8.721 10.386 1.00 90.81 91 PHE A CA 1
ATOM 725 C C . PHE A 1 91 ? -5.830 -9.963 10.391 1.00 90.81 91 PHE A C 1
ATOM 727 O O . PHE A 1 91 ? -5.369 -11.083 10.168 1.00 90.81 91 PHE A O 1
ATOM 734 N N . ARG A 1 92 ? -7.131 -9.756 10.596 1.00 91.06 92 ARG A N 1
ATOM 735 C CA . ARG A 1 92 ? -8.130 -10.829 10.580 1.00 91.06 92 ARG A CA 1
ATOM 736 C C . ARG A 1 92 ? -8.965 -10.761 9.315 1.00 91.06 92 ARG A C 1
ATOM 738 O O . ARG A 1 92 ? -9.276 -9.680 8.818 1.00 91.06 92 ARG A O 1
ATOM 745 N N . LYS A 1 93 ? -9.360 -11.931 8.810 1.00 90.19 93 LYS A N 1
ATOM 746 C CA . LYS A 1 93 ? -10.300 -12.018 7.693 1.00 90.19 93 LYS A CA 1
ATOM 747 C C . LYS A 1 93 ? -11.603 -11.333 8.100 1.00 90.19 93 LYS A C 1
ATOM 749 O O . LYS A 1 93 ? -12.200 -11.698 9.107 1.00 90.19 93 LYS A O 1
ATOM 754 N N . GLN A 1 94 ? -12.028 -10.348 7.317 1.00 88.25 94 GLN A N 1
ATOM 755 C CA . GLN A 1 94 ? -13.308 -9.690 7.533 1.00 88.25 94 GLN A CA 1
ATOM 7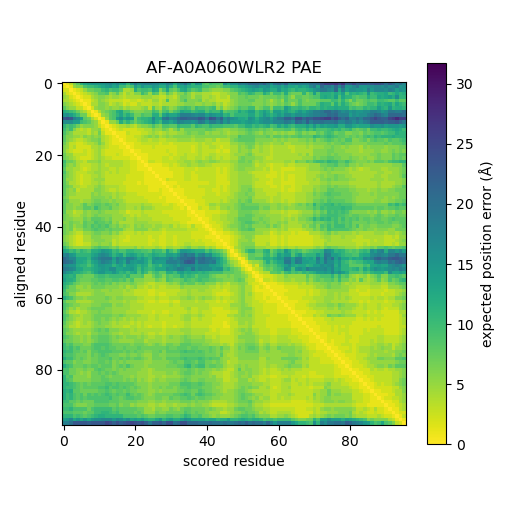56 C C . GLN A 1 94 ? -14.440 -10.689 7.250 1.00 88.25 94 GLN A C 1
ATOM 758 O O . GLN A 1 94 ? -14.528 -11.228 6.143 1.00 88.25 94 GLN A O 1
ATOM 763 N N . GLU A 1 95 ? -15.280 -10.955 8.251 1.00 83.12 95 GLU A N 1
ATOM 764 C CA . GLU A 1 95 ? -16.524 -11.707 8.069 1.00 83.12 95 GLU A CA 1
ATOM 765 C C . GLU A 1 95 ? -17.568 -10.810 7.385 1.00 83.12 95 GLU A C 1
ATOM 767 O O . GLU A 1 95 ? -17.575 -9.593 7.587 1.00 83.12 95 GLU A O 1
ATOM 772 N N . ARG A 1 96 ? -18.380 -11.405 6.506 1.00 66.25 96 ARG A N 1
ATOM 773 C CA . ARG A 1 96 ? -19.416 -10.707 5.733 1.00 66.25 96 ARG A CA 1
ATOM 774 C C . ARG A 1 96 ? -20.699 -10.545 6.529 1.00 66.25 96 ARG A C 1
ATOM 776 O O . ARG A 1 96 ? -21.081 -11.529 7.197 1.00 66.25 96 ARG A O 1
#

Mean predicted aligned error: 6.41 Å

Secondary structure (DSSP, 8-state):
-PPP-EE-S--SSPPTT-SEE-SSHHHHHHHHTSTTHHHH-S------SS--HHHHHHHHHSTT----------S----SS-PPP--TTTS-PPP-

Radius of gyration: 15.12 Å; Cα contacts (8 Å, |Δi|>4): 62; chains: 1; bounding box: 35×44×34 Å

InterPro domains:
  IPR024072 Dihydrofolate reductase-like domain superfamily [G3DSA:3.40.430.10] (4-96)
  IPR024072 Dihydrofolate reductase-like domain superfamily [SSF53597] (58-95)

Foldseek 3Di:
DDDAAEDQDDDPDADPPHPYYDVALVVVVVVCVDPPNVVVDPDDDDDDPPPPPVRLVCLLPPPPNPDDDDDDDPDDDDDPDDRDDHDCVRDPDDDD

Solvent-accessible surface area (backbone atoms only — not comparable to full-atom values): 6892 Å² total; per-residue (Å²): 136,82,83,85,45,73,43,73,63,96,63,101,62,67,54,92,92,42,76,41,68,29,94,43,65,66,56,49,57,51,51,50,69,35,85,71,39,42,85,63,58,89,74,89,79,90,78,85,87,76,67,56,74,67,50,55,52,48,50,68,69,34,98,83,54,83,78,84,92,80,83,88,68,98,67,92,76,96,68,96,75,78,84,79,89,74,65,63,88,78,56,65,85,82,82,132

Organism: Oncorhynchus mykiss (NCBI:txid8022)